Protein AF-A0A355G5F1-F1 (afdb_monomer_lite)

Sequence (154 aa):
TQQGALISGAPQSHAPVPSGKPGNMVNGLRSSDQGQTWQPLQSLPYFGVAGYDLTALKQGPVVLTSILYGVGRDDEWAYELKLSHDAGQTWDHHHAVIIYNPGRPIKGRGWPRTVQIDEKTLGTLFYDLDPNQTGGPGVFFVRTPLSALQTTGR

Radius of gyration: 16.51 Å; chains: 1; bounding box: 38×55×40 Å

Structure (mmCIF, N/CA/C/O backbone):
data_AF-A0A355G5F1-F1
#
_entry.id   AF-A0A355G5F1-F1
#
loop_
_atom_site.group_PDB
_atom_site.id
_atom_site.type_symbol
_atom_site.label_atom_id
_atom_site.label_alt_id
_atom_site.label_comp_id
_atom_site.label_asym_id
_atom_site.label_entity_id
_atom_site.label_seq_id
_atom_site.pdbx_PDB_ins_code
_atom_site.Cartn_x
_atom_site.Cartn_y
_atom_site.Cartn_z
_atom_site.occupancy
_atom_site.B_iso_or_equiv
_atom_site.auth_seq_id
_atom_site.auth_comp_id
_atom_site.auth_asym_id
_atom_site.auth_atom_id
_atom_site.pdbx_PDB_model_num
ATOM 1 N N . THR A 1 1 ? -13.529 -0.018 9.863 1.00 80.88 1 THR A N 1
ATOM 2 C CA . THR A 1 1 ? -13.153 -1.443 9.983 1.00 80.88 1 THR A CA 1
ATOM 3 C C . THR A 1 1 ? -14.364 -2.226 10.460 1.00 80.88 1 THR A C 1
ATOM 5 O O . THR A 1 1 ? -15.356 -1.598 10.821 1.00 80.88 1 THR A O 1
ATOM 8 N N . GLN A 1 2 ? -14.331 -3.563 10.475 1.00 78.75 2 GLN A N 1
ATOM 9 C CA . GLN A 1 2 ? -15.474 -4.349 10.974 1.00 78.75 2 GLN A CA 1
ATOM 10 C C . GLN A 1 2 ? -15.820 -4.064 12.447 1.00 78.75 2 GLN A C 1
ATOM 12 O O . GLN A 1 2 ? -16.969 -4.205 12.842 1.00 78.75 2 GLN A O 1
ATOM 17 N N . GLN A 1 3 ? -14.858 -3.601 13.249 1.00 77.38 3 GLN A N 1
ATOM 18 C CA . GLN A 1 3 ? -15.066 -3.197 14.645 1.00 77.38 3 GLN A CA 1
ATOM 19 C C . GLN A 1 3 ? -15.693 -1.793 14.777 1.00 77.38 3 GLN A C 1
ATOM 21 O O . GLN A 1 3 ? -15.670 -1.210 15.856 1.00 77.38 3 GLN A O 1
ATOM 26 N N . GLY A 1 4 ? -16.175 -1.196 13.679 1.00 84.81 4 GLY A N 1
ATOM 27 C CA . GLY A 1 4 ? -16.747 0.155 13.658 1.00 84.81 4 GLY A CA 1
ATOM 28 C C . GLY A 1 4 ? -15.721 1.288 13.768 1.00 84.81 4 GLY A C 1
ATOM 29 O O . GLY A 1 4 ? -16.092 2.455 13.675 1.00 84.81 4 GLY A O 1
ATOM 30 N N . ALA A 1 5 ? -14.431 0.968 13.920 1.00 90.06 5 ALA A N 1
ATOM 31 C CA . ALA A 1 5 ? -13.383 1.973 14.012 1.00 90.06 5 ALA A CA 1
ATOM 32 C C . ALA A 1 5 ? -13.094 2.612 12.646 1.00 90.06 5 ALA A C 1
ATOM 34 O O . ALA A 1 5 ? -13.055 1.922 11.621 1.00 90.06 5 ALA A O 1
ATOM 35 N N . LEU A 1 6 ? -12.835 3.915 12.628 1.00 91.50 6 LEU A N 1
ATOM 36 C CA . LEU A 1 6 ? -12.291 4.622 11.470 1.00 91.50 6 LEU A CA 1
ATOM 37 C C . LEU A 1 6 ? -10.802 4.872 11.693 1.00 91.50 6 LEU A C 1
ATOM 39 O O . LEU A 1 6 ? -10.382 5.161 12.811 1.00 91.50 6 LEU A O 1
ATOM 43 N N . ILE A 1 7 ? -10.013 4.757 10.628 1.00 91.44 7 ILE A N 1
ATOM 44 C CA . ILE A 1 7 ? -8.571 5.007 10.648 1.00 91.44 7 ILE A CA 1
ATOM 45 C C . ILE A 1 7 ? -8.278 6.035 9.566 1.00 91.44 7 ILE A C 1
ATOM 47 O O . ILE A 1 7 ? -8.803 5.936 8.458 1.00 91.44 7 ILE A O 1
ATOM 51 N N . SER A 1 8 ? -7.443 7.011 9.892 1.00 88.50 8 SER A N 1
ATOM 52 C CA . SER A 1 8 ? -6.978 8.026 8.958 1.00 88.50 8 SER A CA 1
ATOM 53 C C . SER A 1 8 ? -5.459 8.090 8.981 1.00 88.50 8 SER A C 1
ATOM 55 O O . SER A 1 8 ? -4.843 8.086 10.047 1.00 88.50 8 SER A O 1
ATOM 57 N N . GLY A 1 9 ? -4.864 8.196 7.793 1.00 86.31 9 GLY A N 1
ATOM 58 C CA . GLY A 1 9 ? -3.432 8.428 7.624 1.00 86.31 9 GLY A CA 1
ATOM 59 C C . GLY A 1 9 ? -2.995 9.876 7.863 1.00 86.31 9 GLY A C 1
ATOM 60 O O . GLY A 1 9 ? -1.891 10.253 7.479 1.00 86.31 9 GLY A O 1
ATOM 61 N N . ALA A 1 10 ? -3.864 10.712 8.440 1.00 82.62 10 ALA A N 1
ATOM 62 C CA . ALA A 1 10 ? -3.550 12.104 8.725 1.00 82.62 10 ALA A CA 1
ATOM 63 C C . ALA A 1 10 ? -2.273 12.211 9.584 1.00 82.62 10 ALA A C 1
ATOM 65 O O . ALA A 1 10 ? -2.200 11.582 10.643 1.00 82.62 10 ALA A O 1
ATOM 66 N N . PRO A 1 11 ? -1.287 13.025 9.163 1.00 76.56 11 PRO A N 1
ATOM 67 C CA . PRO A 1 11 ? -0.009 13.150 9.858 1.00 76.56 11 PRO A CA 1
ATOM 68 C C . PRO A 1 11 ? -0.085 14.077 11.079 1.00 76.56 11 PRO A C 1
ATOM 70 O O . PRO A 1 11 ? 0.912 14.269 11.768 1.00 76.56 11 PRO A O 1
ATOM 73 N N . GLN A 1 12 ? -1.230 14.722 11.320 1.00 77.75 12 GLN A N 1
ATOM 74 C CA . GLN A 1 12 ? -1.424 15.722 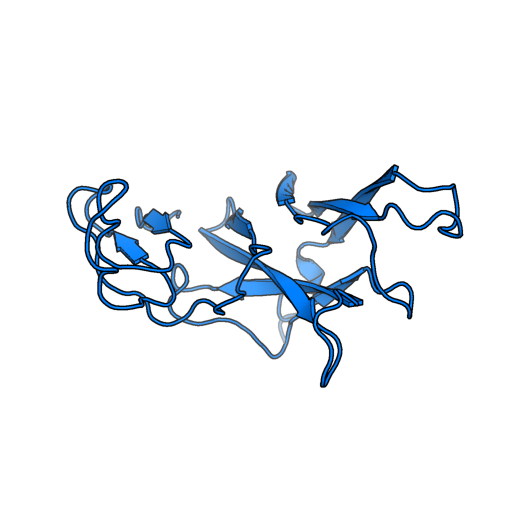12.371 1.00 77.75 12 GLN A CA 1
ATOM 75 C C . GLN A 1 12 ? -2.795 15.556 13.021 1.00 77.75 12 GLN A C 1
ATOM 77 O O . GLN A 1 12 ? -3.770 15.218 12.350 1.00 77.75 12 GLN A O 1
ATOM 82 N N . SER A 1 13 ? -2.871 15.817 14.329 1.00 74.06 13 SER A N 1
ATOM 83 C CA . SER A 1 13 ? -4.130 15.709 15.082 1.00 74.06 13 SER A CA 1
ATOM 84 C C . SER A 1 13 ? -5.133 16.807 14.748 1.00 74.06 13 SER A C 1
ATOM 86 O O . SER A 1 13 ? -6.333 16.611 14.901 1.00 74.06 13 SER A O 1
ATOM 88 N N . HIS A 1 14 ? -4.635 17.953 14.289 1.00 70.19 14 HIS A N 1
ATOM 89 C CA . HIS A 1 14 ? -5.420 19.098 13.856 1.00 70.19 14 HIS A CA 1
ATOM 90 C C . HIS A 1 14 ? -4.752 19.663 12.608 1.00 70.19 14 HIS A C 1
ATOM 92 O O . HIS A 1 14 ? -3.591 20.074 12.667 1.00 70.19 14 HIS A O 1
ATOM 98 N N . ALA A 1 15 ? -5.468 19.672 11.485 1.00 59.94 15 ALA A N 1
ATOM 99 C CA . ALA A 1 15 ? -4.995 20.341 10.284 1.00 59.94 15 ALA A CA 1
ATOM 100 C C . ALA A 1 15 ? -5.176 21.854 10.480 1.00 59.94 15 ALA A C 1
ATOM 102 O O . ALA A 1 15 ? -6.314 22.301 10.664 1.00 59.94 15 ALA A O 1
ATOM 103 N N . PRO A 1 16 ? -4.106 22.665 10.474 1.00 54.62 16 PRO A N 1
ATOM 104 C CA . PRO A 1 16 ? -4.296 24.101 10.444 1.00 54.62 16 PRO A CA 1
ATOM 105 C C . PRO A 1 16 ? -5.029 24.494 9.152 1.00 54.62 16 PRO A C 1
ATOM 107 O O . PRO A 1 16 ? -4.778 23.943 8.080 1.00 54.62 16 PRO A O 1
ATOM 110 N N . VAL A 1 17 ? -5.905 25.498 9.242 1.00 53.34 17 VAL A N 1
ATOM 111 C CA . VAL A 1 17 ? -6.305 26.311 8.077 1.00 53.34 17 VAL A CA 1
ATOM 112 C C . VAL A 1 17 ? -5.047 26.821 7.345 1.00 53.34 17 VAL A C 1
ATOM 114 O O . VAL A 1 17 ? -3.989 26.840 7.972 1.00 53.34 17 VAL A O 1
ATOM 117 N N . PRO A 1 18 ? -5.112 27.259 6.068 1.00 53.88 18 PRO A N 1
ATOM 118 C CA . PRO A 1 18 ? -3.942 27.429 5.184 1.00 53.88 18 PRO A CA 1
ATOM 119 C C . PRO A 1 18 ? -2.737 28.245 5.706 1.00 53.88 18 PRO A C 1
ATOM 121 O O . PRO A 1 18 ? -1.678 28.221 5.090 1.00 53.88 18 PRO A O 1
ATOM 124 N N . SER A 1 19 ? -2.863 28.952 6.830 1.00 59.53 19 SER A N 1
ATOM 125 C CA . SER A 1 19 ? -1.815 29.741 7.489 1.00 59.53 19 SER A CA 1
ATOM 126 C C . SER A 1 19 ? -1.642 29.461 8.997 1.00 59.53 19 SER A C 1
ATOM 128 O O . SER A 1 19 ? -1.034 30.265 9.704 1.00 59.53 19 SER A O 1
ATOM 130 N N . GLY A 1 20 ? -2.208 28.379 9.539 1.00 57.66 20 GLY A N 1
ATOM 131 C CA . GLY A 1 20 ? -2.096 28.033 10.962 1.00 57.66 20 GLY A CA 1
ATOM 132 C C . GLY A 1 20 ? -0.801 27.285 11.306 1.00 57.66 20 GLY A C 1
ATOM 133 O O . GLY A 1 20 ? -0.164 26.676 10.448 1.00 57.66 20 GLY A O 1
ATOM 134 N N . LYS A 1 21 ? -0.409 27.308 12.586 1.00 59.34 21 LYS A N 1
ATOM 135 C CA . LYS A 1 21 ? 0.725 26.510 13.077 1.00 59.34 21 LYS A CA 1
ATOM 136 C C . LYS A 1 21 ? 0.397 25.014 12.927 1.00 59.34 21 LYS A C 1
ATOM 138 O O . LYS A 1 21 ? -0.684 24.621 13.369 1.00 59.34 21 LYS A O 1
ATOM 143 N N . PRO A 1 22 ? 1.295 24.195 12.347 1.00 61.88 22 PRO A N 1
ATOM 144 C CA . PRO A 1 22 ? 1.141 22.744 12.317 1.00 61.88 22 PRO A CA 1
ATOM 145 C C . PRO A 1 22 ? 0.802 22.205 13.707 1.00 61.88 22 PRO A C 1
ATOM 147 O O . PRO A 1 22 ? 1.463 22.561 14.685 1.00 61.88 22 PRO A O 1
ATOM 150 N N . GLY A 1 23 ? -0.245 21.383 13.796 1.00 68.31 23 GLY A N 1
ATOM 151 C CA . GLY A 1 23 ? -0.569 20.677 15.029 1.00 68.31 23 GLY A CA 1
ATOM 152 C C . GLY A 1 23 ? 0.511 19.653 15.388 1.00 68.31 23 GLY A C 1
ATOM 153 O O . GLY A 1 23 ? 1.468 19.436 14.642 1.00 68.31 23 GLY A O 1
ATOM 154 N N . ASN A 1 24 ? 0.340 18.981 16.526 1.00 80.56 24 ASN A N 1
ATOM 155 C CA . ASN A 1 24 ? 1.231 17.885 16.897 1.00 80.56 24 ASN A CA 1
ATOM 156 C C . ASN A 1 24 ? 1.203 16.806 15.810 1.00 80.56 24 ASN A C 1
ATOM 158 O O . ASN A 1 24 ? 0.124 16.363 15.397 1.00 80.56 24 ASN A O 1
ATOM 162 N N . MET A 1 25 ? 2.393 16.382 15.385 1.00 81.38 25 MET A N 1
ATOM 163 C CA . MET A 1 25 ? 2.545 15.250 14.482 1.00 81.38 25 MET A CA 1
ATOM 164 C C . MET A 1 25 ? 1.960 14.003 15.141 1.00 81.38 25 MET A C 1
ATOM 166 O O . MET A 1 25 ? 2.287 13.665 16.283 1.00 81.38 25 MET A O 1
ATOM 170 N N . VAL A 1 26 ? 1.072 13.334 14.420 1.00 80.94 26 VAL A N 1
ATOM 171 C CA . VAL A 1 26 ? 0.503 12.052 14.814 1.00 80.94 26 VAL A CA 1
ATOM 172 C C . VAL A 1 26 ? 0.692 11.082 13.670 1.00 80.94 26 VAL A C 1
ATOM 174 O O . VAL A 1 26 ? 0.356 11.358 12.522 1.00 80.94 26 VAL A O 1
ATOM 177 N N . ASN A 1 27 ? 1.249 9.927 13.992 1.00 87.06 27 ASN A N 1
ATOM 178 C CA . ASN A 1 27 ? 1.477 8.849 13.046 1.00 87.06 27 ASN A CA 1
ATOM 179 C C . ASN A 1 27 ? 0.168 8.065 12.842 1.00 87.06 27 ASN A C 1
ATOM 181 O O . ASN A 1 27 ? 0.060 6.890 13.192 1.00 87.06 27 ASN A O 1
ATOM 185 N N . GLY A 1 28 ? -0.860 8.759 12.344 1.00 89.69 28 GLY A N 1
ATOM 186 C CA . GLY A 1 28 ? -2.219 8.259 12.161 1.00 89.69 28 GLY A CA 1
ATOM 187 C C . GLY A 1 28 ? -3.214 8.686 13.236 1.00 89.69 28 GLY A C 1
ATOM 188 O O . GLY A 1 28 ? -2.858 9.009 14.374 1.00 89.69 28 GLY A O 1
ATOM 189 N N . LEU A 1 29 ? -4.490 8.628 12.863 1.00 90.75 29 LEU A N 1
ATOM 190 C CA . LEU A 1 29 ? -5.638 8.895 13.722 1.00 90.75 29 LEU A CA 1
ATOM 191 C C . LEU A 1 29 ? -6.606 7.715 13.714 1.00 90.75 29 LEU A C 1
ATOM 193 O O . LEU A 1 29 ? -6.789 7.048 12.694 1.00 90.75 29 LEU A O 1
ATOM 197 N N . ARG A 1 30 ? -7.277 7.503 14.845 1.00 91.88 30 ARG A N 1
ATOM 198 C CA . ARG A 1 30 ? -8.314 6.487 15.019 1.00 91.88 30 ARG A CA 1
ATOM 199 C C . ARG A 1 30 ? -9.540 7.082 15.694 1.00 91.88 30 ARG A C 1
ATOM 201 O O . ARG A 1 30 ? -9.417 7.840 16.650 1.00 91.88 30 ARG A O 1
ATOM 208 N N . SER A 1 31 ? -10.714 6.693 15.223 1.00 92.62 31 SER A N 1
ATOM 209 C CA . SER A 1 31 ? -11.995 6.984 15.862 1.00 92.62 31 SER A CA 1
ATOM 210 C C . SER A 1 31 ? -12.715 5.679 16.181 1.00 92.62 31 SER A C 1
ATOM 212 O O . SER A 1 31 ? -12.707 4.750 15.373 1.00 92.62 31 SER A O 1
ATOM 214 N N . SER A 1 32 ? -13.338 5.607 17.356 1.00 93.00 32 SER A N 1
ATOM 215 C CA . SER A 1 32 ? -14.192 4.491 17.792 1.00 93.00 32 SER A CA 1
ATOM 216 C C . SER A 1 32 ? -15.667 4.880 17.932 1.00 93.00 32 SER A C 1
ATOM 218 O O . SER A 1 32 ? -16.468 4.080 18.402 1.00 93.00 32 SER A O 1
ATOM 220 N N . ASP A 1 33 ? -16.026 6.100 17.543 1.00 92.50 33 ASP A N 1
ATOM 221 C CA . ASP A 1 33 ? -17.348 6.709 17.725 1.00 92.50 33 ASP A CA 1
ATOM 222 C C . ASP A 1 33 ? -17.901 7.271 16.405 1.00 92.50 33 ASP A C 1
ATOM 224 O O . ASP A 1 33 ? -18.563 8.306 16.363 1.00 92.50 33 ASP A O 1
ATOM 228 N N . GLN A 1 34 ? -17.634 6.553 15.308 1.00 90.56 34 GLN A N 1
ATOM 229 C CA . GLN A 1 34 ? -18.091 6.891 13.954 1.00 90.56 34 GLN A CA 1
ATOM 230 C C . GLN A 1 34 ? -17.582 8.253 13.448 1.00 90.56 34 GLN A C 1
ATOM 232 O O . GLN A 1 34 ? -18.240 8.921 12.655 1.00 90.56 34 GLN A O 1
ATOM 237 N N . GLY A 1 35 ? -16.387 8.656 13.877 1.00 90.44 35 GLY A N 1
ATOM 238 C CA . GLY A 1 35 ? -15.721 9.876 13.424 1.00 90.44 35 GLY A CA 1
ATOM 239 C C . GLY A 1 35 ? -16.067 11.125 14.229 1.00 90.44 35 GLY A C 1
ATOM 240 O O . GLY A 1 35 ? -15.633 12.205 13.830 1.00 90.44 35 GLY A O 1
ATOM 241 N N . GLN A 1 36 ? -16.812 11.000 15.334 1.00 89.81 36 GLN A N 1
ATOM 242 C CA . GLN A 1 36 ? -17.139 12.132 16.209 1.00 89.81 36 GLN A CA 1
ATOM 243 C C . GLN A 1 36 ? -15.901 12.645 16.947 1.00 89.81 36 GLN A C 1
ATOM 245 O O . GLN A 1 36 ? -15.683 13.855 17.019 1.00 89.81 36 GLN A O 1
ATOM 250 N N . THR A 1 37 ? -15.060 11.740 17.447 1.00 89.88 37 THR A N 1
ATOM 251 C CA . THR A 1 37 ? -13.772 12.067 18.057 1.00 89.88 37 THR A CA 1
ATOM 252 C C . THR A 1 37 ? -12.648 11.238 17.450 1.00 89.88 37 THR A C 1
ATOM 254 O O . THR A 1 37 ? -12.833 10.107 16.996 1.00 89.88 37 THR A O 1
ATOM 257 N N . TRP A 1 38 ? -11.454 11.830 17.426 1.00 90.44 38 TRP A N 1
ATOM 258 C CA . TRP A 1 38 ? -10.255 11.226 16.857 1.00 90.44 38 TRP A CA 1
ATOM 259 C C . TRP A 1 38 ? -9.121 11.262 17.869 1.00 90.44 38 TRP A C 1
ATOM 261 O O . TRP A 1 38 ? -8.848 12.292 18.484 1.00 90.44 38 TRP A O 1
ATOM 271 N N . GLN A 1 39 ? -8.448 10.127 18.020 1.00 90.56 39 GLN A N 1
ATOM 272 C CA . GLN A 1 39 ? -7.313 9.953 18.914 1.00 90.56 39 GLN A CA 1
ATOM 273 C C . GLN A 1 39 ? -6.058 9.601 18.107 1.00 90.56 39 GLN A C 1
ATOM 275 O O . GLN A 1 39 ? -6.166 8.922 17.079 1.00 90.56 39 GLN A O 1
ATOM 280 N N . PRO A 1 40 ? -4.863 10.037 18.545 1.00 91.12 40 PRO A N 1
ATOM 281 C CA . PRO A 1 40 ? -3.608 9.617 17.931 1.00 91.12 40 PRO A CA 1
ATOM 282 C C . PRO A 1 40 ? -3.450 8.091 17.967 1.00 91.12 40 PRO A C 1
ATOM 284 O O . PRO A 1 40 ? -3.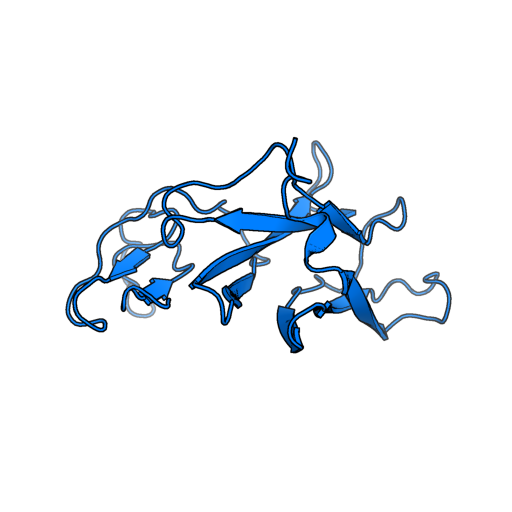598 7.483 19.023 1.00 91.12 40 PRO A O 1
ATOM 287 N N . LEU A 1 41 ? -3.125 7.484 16.824 1.00 88.81 41 LEU A N 1
ATOM 288 C CA . LEU A 1 41 ? -2.864 6.043 16.705 1.00 88.81 41 LEU A CA 1
ATOM 289 C C . LEU A 1 41 ? -1.376 5.709 16.910 1.00 88.81 41 LEU A C 1
ATOM 291 O O . LEU A 1 41 ? -1.039 4.676 17.474 1.00 88.81 41 LEU A O 1
ATOM 295 N N . GLN A 1 42 ? -0.498 6.617 16.478 1.00 88.19 42 GLN A N 1
ATOM 296 C CA . GLN A 1 42 ? 0.961 6.551 16.610 1.00 88.19 42 GLN A CA 1
ATOM 297 C C . GLN A 1 42 ? 1.653 5.305 16.016 1.00 88.19 42 GLN A C 1
ATOM 299 O O . GLN A 1 42 ? 2.783 4.992 16.384 1.00 88.19 42 GLN A O 1
ATOM 304 N N . SER A 1 43 ? 1.008 4.613 15.078 1.00 90.19 43 SER A N 1
ATOM 305 C CA . SER A 1 43 ? 1.480 3.337 14.522 1.00 90.19 43 SER A CA 1
ATOM 306 C C . SER A 1 43 ? 1.745 3.370 13.012 1.00 90.19 43 SER A C 1
ATOM 308 O O . SER A 1 43 ? 2.271 2.401 12.465 1.00 90.19 43 SER A O 1
ATOM 310 N N . LEU A 1 44 ? 1.345 4.436 12.310 1.00 88.75 44 LEU A N 1
ATOM 311 C CA . LEU A 1 44 ? 1.526 4.548 10.865 1.00 88.75 44 LEU A CA 1
ATOM 312 C C . LEU A 1 44 ? 2.900 5.135 10.532 1.00 88.75 44 LEU A C 1
ATOM 314 O O . LEU A 1 44 ? 3.375 6.040 11.215 1.00 88.75 44 LEU A O 1
ATOM 318 N N . PRO A 1 45 ? 3.558 4.671 9.465 1.00 80.44 45 PRO A N 1
ATOM 319 C CA . PRO A 1 45 ? 4.811 5.277 9.041 1.00 80.44 45 PRO A CA 1
ATOM 320 C C . PRO A 1 45 ? 4.588 6.732 8.610 1.00 80.44 45 PRO A C 1
ATOM 322 O O . PRO A 1 45 ? 3.603 7.045 7.947 1.00 80.44 45 PRO A O 1
ATOM 325 N N . TYR A 1 46 ? 5.518 7.625 8.938 1.00 69.75 46 TYR A N 1
ATOM 326 C CA . TYR A 1 46 ? 5.555 8.952 8.331 1.00 69.75 46 TYR A CA 1
ATOM 327 C C . TYR A 1 46 ? 6.361 8.881 7.034 1.00 69.75 46 TYR A C 1
ATOM 329 O O . TYR A 1 46 ? 7.567 8.638 7.063 1.00 69.75 46 TYR A O 1
ATOM 337 N N . PHE A 1 47 ? 5.704 9.116 5.902 1.00 66.00 47 PHE A N 1
ATOM 338 C CA . PHE A 1 47 ? 6.378 9.350 4.629 1.00 66.00 47 PHE A CA 1
ATOM 339 C C . PHE A 1 47 ? 6.078 10.788 4.220 1.00 66.00 47 PHE A C 1
ATOM 341 O O . PHE A 1 47 ? 4.915 11.182 4.195 1.00 66.00 47 PHE A O 1
ATOM 348 N N . GLY A 1 48 ? 7.117 11.585 3.962 1.00 63.72 48 GLY A N 1
ATOM 349 C CA . GLY A 1 48 ? 6.982 13.030 3.768 1.00 63.72 48 GLY A CA 1
ATOM 350 C C . GLY A 1 48 ? 5.945 13.414 2.706 1.00 63.72 48 GLY A C 1
ATOM 351 O O . GLY A 1 48 ? 4.929 14.015 3.038 1.00 63.72 48 GLY A O 1
ATOM 352 N N . VAL A 1 49 ? 6.209 13.101 1.430 1.00 56.66 49 VAL A N 1
ATOM 353 C CA . VAL A 1 49 ? 5.430 13.643 0.292 1.00 56.66 49 VAL A CA 1
ATOM 354 C C . VAL A 1 49 ? 4.596 12.592 -0.453 1.00 56.66 49 VAL A C 1
ATOM 356 O O . VAL A 1 49 ? 3.574 12.948 -1.038 1.00 56.66 49 VAL A O 1
ATOM 359 N N . ALA A 1 50 ? 4.990 11.314 -0.445 1.00 60.34 50 ALA A N 1
ATOM 360 C CA . ALA A 1 50 ? 4.206 10.233 -1.048 1.00 60.34 50 ALA A CA 1
ATOM 361 C C . ALA A 1 50 ? 3.600 9.353 0.051 1.00 60.34 50 ALA A C 1
ATOM 363 O O . ALA A 1 50 ? 4.292 8.918 0.967 1.00 60.34 50 ALA A O 1
ATOM 364 N N . GLY A 1 51 ? 2.284 9.149 -0.014 1.00 76.88 51 GLY A N 1
ATOM 365 C CA . GLY A 1 51 ? 1.536 8.453 1.029 1.00 76.88 51 GLY A CA 1
ATOM 366 C C . GLY A 1 51 ? 1.530 6.933 0.877 1.00 76.88 51 GLY A C 1
ATOM 367 O O . GLY A 1 51 ? 1.814 6.383 -0.184 1.00 76.88 51 GLY A O 1
ATOM 368 N N . TYR A 1 52 ? 1.122 6.263 1.950 1.00 88.06 52 TYR A N 1
ATOM 369 C CA . TYR A 1 52 ? 0.640 4.883 1.927 1.00 88.06 52 TYR A CA 1
ATOM 370 C C . TYR A 1 52 ? -0.860 4.834 1.595 1.00 88.06 52 TYR A C 1
ATOM 372 O O . TYR A 1 52 ? -1.526 5.867 1.472 1.00 88.06 52 TYR A O 1
ATOM 380 N N . ASP A 1 53 ? -1.396 3.624 1.474 1.00 93.38 53 ASP A N 1
ATOM 381 C CA . ASP A 1 53 ? -2.834 3.360 1.428 1.00 93.38 53 ASP A CA 1
ATOM 382 C C . ASP A 1 53 ? -3.272 2.463 2.590 1.00 93.38 53 ASP A C 1
ATOM 384 O O . ASP A 1 53 ? -2.489 1.645 3.082 1.00 93.38 53 ASP A O 1
ATOM 388 N N . LEU A 1 54 ? -4.521 2.630 3.025 1.00 94.25 54 LEU A N 1
ATOM 389 C CA . LEU A 1 54 ? -5.149 1.840 4.083 1.00 94.25 54 LEU A CA 1
ATOM 390 C C . LEU A 1 54 ? -6.435 1.209 3.554 1.00 94.25 54 LEU A C 1
ATOM 392 O O . LEU A 1 54 ? -7.418 1.903 3.299 1.00 94.25 54 LEU A O 1
ATOM 396 N N . THR A 1 55 ? -6.460 -0.117 3.468 1.00 95.25 55 THR A N 1
ATOM 397 C CA . THR A 1 55 ? -7.608 -0.870 2.952 1.00 95.25 55 THR A CA 1
ATOM 398 C C . THR A 1 55 ? -8.209 -1.722 4.062 1.00 95.25 55 THR A C 1
ATOM 400 O O . THR A 1 55 ? -7.581 -2.662 4.546 1.00 95.25 55 THR A O 1
ATOM 403 N N . ALA A 1 56 ? -9.443 -1.429 4.473 1.00 94.44 56 ALA A N 1
ATOM 404 C CA . ALA A 1 56 ? -10.178 -2.319 5.369 1.00 94.44 56 ALA A CA 1
ATOM 405 C C . ALA A 1 56 ? -10.655 -3.556 4.594 1.00 94.44 56 ALA A C 1
ATOM 407 O O . ALA A 1 56 ? -11.363 -3.427 3.596 1.00 94.44 56 ALA A O 1
ATOM 408 N N . LEU A 1 57 ? -10.284 -4.747 5.060 1.00 94.69 57 LEU A N 1
ATOM 409 C CA . LEU A 1 57 ? -10.714 -6.004 4.459 1.00 94.69 57 LEU A CA 1
ATOM 410 C C . LEU A 1 57 ? -12.106 -6.395 4.938 1.00 94.69 57 LEU A C 1
ATOM 412 O O . LEU A 1 57 ? -12.509 -6.116 6.073 1.00 94.69 57 LEU A O 1
ATOM 416 N N . LYS A 1 58 ? -12.818 -7.129 4.082 1.00 92.12 58 LYS A N 1
ATOM 417 C CA . LYS A 1 58 ? -14.154 -7.655 4.365 1.00 92.12 58 LYS A CA 1
ATOM 418 C C . LYS A 1 58 ? -14.192 -8.523 5.608 1.00 92.12 58 LYS A C 1
ATOM 420 O O . LYS A 1 58 ? -15.240 -8.566 6.225 1.00 92.12 58 LYS A O 1
ATOM 425 N N . GLN A 1 59 ? -13.096 -9.195 5.963 1.00 87.19 59 GLN A N 1
ATOM 426 C CA . GLN A 1 59 ? -13.002 -10.103 7.111 1.00 87.19 59 GLN A CA 1
ATOM 427 C C . GLN A 1 59 ? -12.540 -9.407 8.404 1.00 87.19 59 GLN A C 1
ATOM 429 O O . GLN A 1 59 ? -12.385 -10.070 9.424 1.00 87.19 59 GLN A O 1
ATOM 434 N N . GLY A 1 60 ? -12.298 -8.090 8.377 1.00 90.50 60 GLY A N 1
ATOM 435 C CA . GLY A 1 60 ? -11.970 -7.300 9.568 1.00 90.50 60 GLY A CA 1
ATOM 436 C C . GLY A 1 60 ? -10.571 -6.684 9.613 1.00 90.50 60 GLY A C 1
ATOM 437 O O . GLY A 1 60 ? -10.493 -5.514 10.003 1.00 90.50 60 GLY A O 1
ATOM 438 N N . PRO A 1 61 ? -9.489 -7.388 9.222 1.00 94.19 61 PRO A N 1
ATOM 439 C CA . PRO A 1 61 ? -8.150 -6.810 9.208 1.00 94.19 61 PRO A CA 1
ATOM 440 C C . PRO A 1 61 ? -8.025 -5.576 8.308 1.00 94.19 61 PRO A C 1
ATOM 442 O O . PRO A 1 61 ? -8.846 -5.335 7.422 1.00 94.19 61 PRO A O 1
ATOM 445 N N . VAL A 1 62 ? -6.961 -4.807 8.514 1.00 95.31 62 VAL A N 1
ATOM 446 C CA . VAL A 1 62 ? -6.606 -3.646 7.692 1.00 95.31 62 VAL A CA 1
ATOM 447 C C . VAL A 1 62 ? -5.281 -3.919 7.001 1.00 95.31 62 VAL A C 1
ATOM 449 O O . VAL A 1 62 ? -4.334 -4.362 7.642 1.00 95.31 62 VAL A O 1
ATOM 452 N N . VAL A 1 63 ? -5.208 -3.643 5.704 1.00 96.62 63 VAL A N 1
ATOM 453 C CA . VAL A 1 63 ? -3.966 -3.697 4.933 1.00 96.62 63 VAL A CA 1
ATOM 454 C C . VAL A 1 63 ? -3.367 -2.302 4.854 1.00 96.62 63 VAL A C 1
ATOM 456 O O . VAL A 1 63 ? -4.036 -1.362 4.428 1.00 96.62 63 VAL A O 1
ATOM 459 N N . LEU A 1 64 ? -2.100 -2.181 5.238 1.00 96.00 64 LEU A N 1
ATOM 460 C CA . LEU A 1 64 ? -1.257 -1.030 4.941 1.00 96.00 64 LEU A CA 1
ATOM 461 C C . LEU A 1 64 ? -0.460 -1.331 3.678 1.00 96.00 64 LEU A C 1
ATOM 463 O O . LEU A 1 64 ? 0.307 -2.292 3.651 1.00 96.00 64 LEU A O 1
ATOM 467 N N . THR A 1 65 ? -0.619 -0.490 2.660 1.00 95.69 65 THR A N 1
ATOM 468 C CA . THR A 1 65 ? 0.216 -0.515 1.455 1.00 95.69 65 THR A CA 1
ATOM 469 C C . THR A 1 65 ? 1.231 0.609 1.544 1.00 95.69 65 THR A C 1
ATOM 471 O O . THR A 1 65 ? 0.873 1.774 1.385 1.00 95.69 65 THR A O 1
ATOM 474 N N . SER A 1 66 ? 2.485 0.280 1.834 1.00 92.25 66 SER A N 1
ATOM 475 C CA . SER A 1 66 ? 3.554 1.256 2.047 1.00 92.25 66 SER A CA 1
ATOM 476 C C . SER A 1 66 ? 4.570 1.281 0.915 1.00 92.25 66 SER A C 1
ATOM 478 O O . SER A 1 66 ? 4.814 0.280 0.244 1.00 92.25 66 SER A O 1
ATOM 480 N N . ILE A 1 67 ? 5.195 2.443 0.752 1.00 90.81 67 ILE A N 1
ATOM 481 C CA . ILE A 1 67 ? 6.342 2.650 -0.125 1.00 90.81 67 ILE A CA 1
ATOM 482 C C . ILE A 1 67 ? 7.611 2.334 0.666 1.00 90.81 67 ILE A C 1
ATOM 484 O O . ILE A 1 67 ? 7.788 2.821 1.784 1.00 90.81 67 ILE A O 1
ATOM 488 N N . LEU A 1 68 ? 8.500 1.532 0.088 1.00 90.00 68 LEU A N 1
ATOM 489 C CA . LEU A 1 68 ? 9.848 1.321 0.601 1.00 90.00 68 LEU A CA 1
ATOM 490 C C . LEU A 1 68 ? 10.807 2.237 -0.159 1.00 90.00 68 LEU A C 1
ATOM 492 O O . LEU A 1 68 ? 10.990 2.098 -1.371 1.00 90.00 68 LEU A O 1
ATOM 496 N N . TYR A 1 69 ? 11.399 3.181 0.567 1.00 87.94 69 TYR A N 1
ATOM 497 C CA . TYR A 1 69 ? 12.398 4.103 0.038 1.00 87.94 69 TYR A CA 1
ATOM 498 C C . TYR A 1 69 ? 13.792 3.477 0.048 1.00 87.94 69 TYR A C 1
ATOM 500 O O . TYR A 1 69 ? 14.117 2.648 0.901 1.00 87.94 69 TYR A O 1
ATOM 508 N N . GLY A 1 70 ? 14.631 3.893 -0.899 1.00 80.56 70 GLY A N 1
ATOM 509 C CA . GLY A 1 70 ? 16.029 3.474 -0.945 1.00 80.56 70 GLY A CA 1
ATOM 510 C C . GLY A 1 70 ? 16.807 3.958 0.283 1.00 80.56 70 GLY A C 1
ATOM 511 O O . GLY A 1 70 ? 16.662 5.098 0.717 1.00 80.56 70 GLY A O 1
ATOM 512 N N . VAL A 1 71 ? 17.681 3.116 0.837 1.00 78.25 71 VAL A N 1
ATOM 513 C CA . VAL A 1 71 ? 18.516 3.501 1.988 1.00 78.25 71 VAL A CA 1
ATOM 514 C C . VAL A 1 71 ? 19.407 4.690 1.611 1.00 78.25 71 VAL A C 1
ATOM 516 O O . VAL A 1 71 ? 20.200 4.610 0.674 1.00 78.25 71 VAL A O 1
ATOM 519 N N . GLY A 1 72 ? 19.262 5.800 2.341 1.00 78.75 72 GLY A N 1
ATOM 520 C CA . GLY A 1 72 ? 20.010 7.037 2.098 1.00 78.75 72 GLY A CA 1
ATOM 521 C C . GLY A 1 72 ? 19.567 7.824 0.859 1.00 78.75 72 GLY A C 1
ATOM 522 O O . GLY A 1 72 ? 20.328 8.667 0.386 1.00 78.75 72 GLY A O 1
ATOM 523 N N . ARG A 1 73 ? 18.378 7.546 0.302 1.00 78.62 73 ARG A N 1
ATOM 524 C CA . ARG A 1 73 ? 17.854 8.196 -0.912 1.00 78.62 73 ARG A CA 1
ATOM 525 C C . ARG A 1 73 ? 16.359 8.494 -0.774 1.00 78.62 73 ARG A C 1
ATOM 527 O O . ARG A 1 73 ? 15.632 7.726 -0.160 1.00 78.62 73 ARG A O 1
ATOM 534 N N . ASP A 1 74 ? 15.893 9.566 -1.411 1.00 78.81 74 ASP A N 1
ATOM 535 C CA . ASP A 1 74 ? 14.469 9.960 -1.449 1.00 78.81 74 ASP A CA 1
ATOM 536 C C . ASP A 1 74 ? 13.726 9.377 -2.675 1.00 78.81 74 ASP A C 1
ATOM 538 O O . ASP A 1 74 ? 12.793 9.964 -3.213 1.00 78.81 74 ASP A O 1
ATOM 542 N N . ASP A 1 75 ? 14.180 8.218 -3.161 1.00 87.19 75 ASP A N 1
ATOM 543 C CA . ASP A 1 75 ? 13.582 7.510 -4.295 1.00 87.19 75 ASP A CA 1
ATOM 544 C C . ASP A 1 75 ? 12.769 6.302 -3.798 1.00 87.19 75 ASP A C 1
ATOM 546 O O . ASP A 1 75 ? 13.189 5.606 -2.870 1.00 87.19 75 ASP A O 1
ATOM 550 N N . GLU A 1 76 ? 11.644 6.011 -4.449 1.00 90.12 76 GLU A N 1
ATOM 551 C CA . GLU A 1 76 ? 10.802 4.834 -4.189 1.00 90.12 76 GLU A CA 1
ATOM 552 C C . GLU A 1 76 ? 11.405 3.587 -4.853 1.00 90.12 76 GLU A C 1
ATOM 554 O O . GLU A 1 76 ? 11.821 3.661 -6.006 1.00 90.12 76 GLU A O 1
ATOM 559 N N . TRP A 1 77 ? 11.459 2.442 -4.168 1.00 92.88 77 TRP A N 1
ATOM 560 C CA . TRP A 1 77 ? 12.092 1.214 -4.689 1.00 92.88 77 TRP A CA 1
ATOM 561 C C . TRP A 1 77 ? 11.174 0.003 -4.708 1.00 92.88 77 TRP A C 1
ATOM 563 O O . TRP A 1 77 ? 11.331 -0.878 -5.551 1.00 92.88 77 TRP A O 1
ATOM 573 N N . ALA A 1 78 ? 10.233 -0.064 -3.774 1.00 94.06 78 ALA A N 1
ATOM 574 C CA . ALA A 1 78 ? 9.294 -1.164 -3.715 1.00 94.06 78 ALA A CA 1
ATOM 575 C C . ALA A 1 78 ? 7.973 -0.750 -3.069 1.00 94.06 78 ALA A C 1
ATOM 577 O O . ALA A 1 78 ? 7.902 0.247 -2.348 1.00 94.06 78 ALA A O 1
ATOM 578 N N . TYR A 1 79 ? 6.946 -1.562 -3.299 1.00 95.00 79 TYR A N 1
ATOM 579 C CA . TYR A 1 79 ? 5.683 -1.496 -2.570 1.00 95.00 79 TYR A CA 1
ATOM 580 C C . TYR A 1 79 ? 5.522 -2.741 -1.707 1.00 95.00 79 TYR A C 1
ATOM 582 O O . TYR A 1 79 ? 5.784 -3.859 -2.156 1.00 95.00 79 TYR A O 1
ATOM 590 N N . GLU A 1 80 ? 5.088 -2.535 -0.469 1.00 95.62 80 GLU A N 1
ATOM 591 C CA . GLU A 1 80 ? 4.925 -3.572 0.546 1.00 95.62 80 GLU A CA 1
ATOM 592 C C . GLU A 1 80 ? 3.504 -3.548 1.108 1.00 95.62 80 GLU A C 1
ATOM 594 O O . GLU A 1 80 ? 2.948 -2.479 1.363 1.00 95.62 80 GLU A O 1
ATOM 599 N N . LEU A 1 81 ? 2.940 -4.732 1.336 1.00 97.38 81 LEU A N 1
ATOM 600 C CA . LEU A 1 81 ? 1.697 -4.932 2.069 1.00 97.38 81 LEU A CA 1
ATOM 601 C C . LEU A 1 81 ? 1.989 -5.473 3.472 1.00 97.38 81 LEU A C 1
ATOM 603 O O . LEU A 1 81 ? 2.754 -6.425 3.617 1.00 97.38 81 LEU A O 1
ATOM 607 N N . LYS A 1 82 ? 1.330 -4.908 4.487 1.00 95.94 82 LYS A N 1
ATOM 608 C CA . LYS A 1 82 ? 1.312 -5.410 5.873 1.00 95.94 82 LYS A CA 1
ATOM 609 C C . LYS A 1 82 ? -0.107 -5.487 6.400 1.00 95.94 82 LYS A C 1
ATOM 611 O O . LYS A 1 82 ? -0.955 -4.680 6.018 1.00 95.94 82 LYS A O 1
ATOM 616 N N . LEU A 1 83 ? -0.350 -6.427 7.306 1.0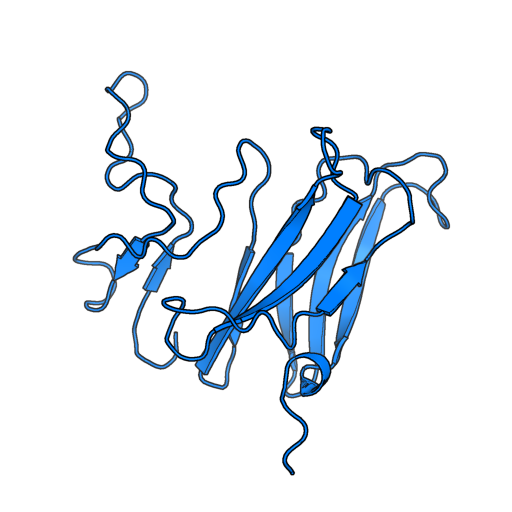0 95.88 83 LEU A N 1
ATOM 617 C CA . LEU A 1 83 ? -1.660 -6.635 7.909 1.00 95.88 83 LEU A CA 1
ATOM 618 C C . LEU A 1 83 ? -1.709 -6.063 9.327 1.00 95.88 83 LEU A C 1
ATOM 620 O O . LEU A 1 83 ? -0.743 -6.147 10.077 1.00 95.88 83 LEU A O 1
ATOM 624 N N . SER A 1 84 ? -2.855 -5.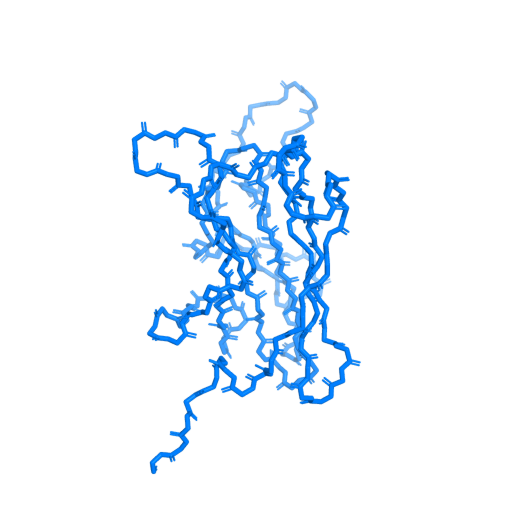513 9.703 1.00 94.81 84 SER A N 1
ATOM 625 C CA . SER A 1 84 ? -3.206 -5.201 11.082 1.00 94.81 84 SER A CA 1
ATOM 626 C C . SER A 1 84 ? -4.490 -5.931 11.454 1.00 94.81 84 SER A C 1
ATOM 628 O O . SER A 1 84 ? -5.500 -5.835 10.750 1.00 94.81 84 SER A O 1
ATOM 630 N N . HIS A 1 85 ? -4.465 -6.637 12.581 1.00 93.88 85 HIS A N 1
ATOM 631 C CA . HIS A 1 85 ? -5.621 -7.358 13.120 1.00 93.88 85 HIS A CA 1
ATOM 632 C C . HIS A 1 85 ? -6.418 -6.546 14.151 1.00 93.88 85 HIS A C 1
ATOM 634 O O . HIS A 1 85 ? -7.517 -6.941 14.532 1.00 93.88 85 HIS A O 1
ATOM 640 N N . ASP A 1 86 ? -5.897 -5.397 14.579 1.00 93.12 86 ASP A N 1
ATOM 641 C CA . ASP A 1 86 ? -6.404 -4.598 15.697 1.00 93.12 86 ASP A CA 1
ATOM 642 C C . ASP A 1 86 ? -6.788 -3.172 15.274 1.00 93.12 86 ASP A C 1
ATOM 644 O O . ASP A 1 86 ? -6.686 -2.215 16.047 1.00 93.12 86 ASP A O 1
ATOM 648 N N . ALA A 1 87 ? -7.283 -3.041 14.040 1.00 91.38 87 ALA A N 1
ATOM 649 C CA . ALA A 1 87 ? -7.693 -1.773 13.443 1.00 91.38 87 ALA A CA 1
ATOM 650 C C . ALA A 1 87 ? -6.566 -0.723 13.445 1.00 91.38 87 ALA A C 1
ATOM 652 O O . ALA A 1 87 ? -6.771 0.434 13.818 1.00 91.38 87 ALA A O 1
ATOM 653 N N . GLY A 1 88 ? -5.388 -1.142 12.988 1.00 91.88 88 GLY A N 1
ATOM 654 C CA . GLY A 1 88 ? -4.230 -0.299 12.725 1.00 91.88 88 GLY A CA 1
ATOM 655 C C . GLY A 1 88 ? -3.363 -0.009 13.942 1.00 91.88 88 GLY A C 1
ATOM 656 O O . GLY A 1 88 ? -2.426 0.762 13.797 1.00 91.88 88 GLY A O 1
ATOM 657 N N . GLN A 1 89 ? -3.636 -0.560 15.127 1.00 92.44 89 GLN A N 1
ATOM 658 C CA . GLN A 1 89 ? -2.819 -0.268 16.315 1.00 92.44 89 GLN A CA 1
ATOM 659 C C . GLN A 1 89 ? -1.439 -0.928 16.217 1.00 92.44 89 GLN A C 1
ATOM 661 O O . GLN A 1 89 ? -0.435 -0.295 16.538 1.00 92.44 89 GLN A O 1
ATOM 666 N N . THR A 1 90 ? -1.378 -2.154 15.703 1.00 93.56 90 THR A N 1
ATOM 667 C CA . THR A 1 90 ? -0.138 -2.883 15.424 1.00 93.56 90 THR A CA 1
ATOM 668 C C . THR A 1 90 ? -0.131 -3.440 14.002 1.00 93.56 90 THR A C 1
ATOM 670 O O . THR A 1 90 ? -1.182 -3.626 13.381 1.00 93.56 90 THR A O 1
ATOM 673 N N . TRP A 1 91 ? 1.073 -3.685 13.475 1.00 94.38 91 TRP A N 1
ATOM 674 C CA . TRP A 1 91 ? 1.305 -4.185 12.120 1.00 94.38 91 TRP A CA 1
ATOM 675 C C . TRP A 1 91 ? 2.139 -5.466 12.157 1.00 94.38 91 TRP A C 1
ATOM 677 O O . TRP A 1 91 ? 3.141 -5.542 12.866 1.00 94.38 91 TRP A O 1
ATOM 687 N N . ASP A 1 92 ? 1.743 -6.465 11.372 1.00 94.38 92 ASP A N 1
ATOM 688 C CA . ASP A 1 92 ? 2.505 -7.697 11.194 1.00 94.38 92 ASP A CA 1
ATOM 689 C C . ASP A 1 92 ? 3.683 -7.451 10.245 1.00 94.38 92 ASP A C 1
ATOM 691 O O . ASP A 1 92 ? 3.528 -7.338 9.027 1.00 94.38 92 ASP A O 1
ATOM 695 N N . HIS A 1 93 ? 4.872 -7.342 10.829 1.00 91.50 93 HIS A N 1
ATOM 696 C CA . HIS A 1 93 ? 6.124 -7.165 10.100 1.00 91.50 93 HIS A CA 1
ATOM 697 C C . HIS A 1 93 ? 6.739 -8.486 9.622 1.00 91.50 93 HIS A C 1
ATOM 699 O O . HIS A 1 93 ? 7.600 -8.467 8.745 1.00 91.50 93 HIS A O 1
ATOM 705 N N . HIS A 1 94 ? 6.338 -9.624 10.192 1.00 91.19 94 HIS A N 1
ATOM 706 C CA . HIS A 1 94 ? 6.918 -10.927 9.865 1.00 91.19 94 HIS A CA 1
ATOM 707 C C . HIS A 1 94 ? 6.361 -11.491 8.560 1.00 91.19 94 HIS A C 1
ATOM 709 O O . HIS A 1 94 ? 7.075 -12.190 7.844 1.00 91.19 94 HIS A O 1
ATOM 715 N N . HIS A 1 95 ? 5.112 -11.157 8.241 1.00 92.69 95 HIS A N 1
ATOM 716 C CA . HIS A 1 95 ? 4.420 -11.609 7.033 1.00 92.69 95 HIS A CA 1
ATOM 717 C C . HIS A 1 95 ? 4.200 -10.472 6.026 1.00 92.69 95 HIS A C 1
ATOM 719 O O . HIS A 1 95 ? 3.249 -10.498 5.246 1.00 92.69 95 HIS A O 1
ATOM 725 N N . ALA A 1 96 ? 5.065 -9.455 6.047 1.00 94.75 96 ALA A N 1
ATOM 726 C CA . ALA A 1 96 ? 5.033 -8.388 5.060 1.00 94.75 96 ALA A CA 1
ATOM 727 C C . ALA A 1 96 ? 5.352 -8.933 3.656 1.00 94.75 96 ALA A C 1
ATOM 729 O O . ALA A 1 96 ? 6.237 -9.775 3.486 1.00 94.75 96 ALA A O 1
ATOM 730 N N . VAL A 1 97 ? 4.645 -8.444 2.635 1.00 96.88 97 VAL A N 1
ATOM 731 C CA . VAL A 1 97 ? 4.795 -8.918 1.251 1.00 96.88 97 VAL A CA 1
ATOM 732 C C . VAL A 1 97 ? 5.218 -7.772 0.350 1.00 96.88 97 VAL A C 1
ATOM 734 O O . VAL A 1 97 ? 4.463 -6.821 0.156 1.00 96.88 97 VAL A O 1
ATOM 737 N N . ILE A 1 98 ? 6.395 -7.893 -0.267 1.00 97.06 98 ILE A N 1
ATOM 738 C CA . ILE A 1 98 ? 6.803 -7.017 -1.368 1.00 97.06 98 ILE A CA 1
ATOM 739 C C . ILE A 1 98 ? 6.020 -7.425 -2.617 1.00 97.06 98 ILE A C 1
ATOM 741 O O . ILE A 1 98 ? 6.179 -8.535 -3.122 1.00 97.06 98 ILE A O 1
ATOM 745 N N . ILE A 1 99 ? 5.180 -6.525 -3.120 1.00 96.94 99 ILE A N 1
ATOM 746 C CA . ILE A 1 99 ? 4.312 -6.776 -4.284 1.00 96.94 99 ILE A CA 1
ATOM 747 C C . ILE A 1 99 ? 4.898 -6.243 -5.591 1.00 96.94 99 ILE A C 1
ATOM 749 O O . ILE A 1 99 ? 4.470 -6.635 -6.673 1.00 96.94 99 ILE A O 1
ATOM 753 N N . TYR A 1 100 ? 5.875 -5.344 -5.501 1.00 95.62 100 TYR A N 1
ATOM 754 C CA . TYR A 1 100 ? 6.574 -4.797 -6.653 1.00 95.62 100 TYR A CA 1
ATOM 755 C C . TYR A 1 100 ? 7.950 -4.289 -6.232 1.00 95.62 100 TYR A C 1
ATOM 757 O O . TYR A 1 100 ? 8.047 -3.526 -5.274 1.00 95.62 100 TYR A O 1
ATOM 765 N N . ASN A 1 101 ? 8.996 -4.718 -6.937 1.00 94.94 101 ASN A N 1
ATOM 766 C CA . ASN A 1 101 ? 10.368 -4.240 -6.780 1.00 94.94 101 ASN A CA 1
ATOM 767 C C . ASN A 1 101 ? 11.113 -4.451 -8.110 1.00 94.94 101 ASN A C 1
ATOM 769 O O . ASN A 1 101 ? 11.524 -5.576 -8.399 1.00 94.94 101 ASN A O 1
ATOM 773 N N . PRO A 1 102 ? 11.280 -3.407 -8.938 1.00 94.00 102 PRO A N 1
ATOM 774 C CA . PRO A 1 102 ? 11.959 -3.531 -10.223 1.00 94.00 102 PRO A CA 1
ATOM 775 C C . PRO A 1 102 ? 13.494 -3.499 -10.106 1.00 94.00 102 PRO A C 1
ATOM 777 O O . PRO A 1 102 ? 14.176 -3.427 -11.124 1.00 94.00 102 PRO A O 1
ATOM 780 N N . GLY A 1 103 ? 14.063 -3.498 -8.892 1.00 93.38 103 GLY A N 1
ATOM 781 C CA . GLY A 1 103 ? 15.512 -3.394 -8.672 1.00 93.38 103 GLY A CA 1
ATOM 782 C C . GLY A 1 103 ? 16.102 -2.026 -9.037 1.00 93.38 103 GLY A C 1
ATOM 783 O O . GLY A 1 103 ? 17.319 -1.886 -9.148 1.00 93.38 103 GLY A O 1
ATOM 784 N N . ARG A 1 104 ? 15.246 -1.018 -9.234 1.00 93.38 104 ARG A N 1
ATOM 785 C CA . ARG A 1 104 ? 15.593 0.368 -9.569 1.00 93.38 104 ARG A CA 1
ATOM 786 C C . ARG A 1 104 ? 14.588 1.339 -8.935 1.00 93.38 104 ARG A C 1
ATOM 788 O O . ARG A 1 104 ? 13.516 0.901 -8.519 1.00 93.38 104 ARG A O 1
ATOM 795 N N . PRO A 1 105 ? 14.872 2.654 -8.933 1.00 92.62 105 PRO A N 1
ATOM 796 C CA . PRO A 1 105 ? 13.883 3.658 -8.568 1.00 92.62 105 PRO A CA 1
ATOM 797 C C . PRO A 1 105 ? 12.608 3.562 -9.412 1.00 92.62 105 PRO A C 1
ATOM 799 O O . PRO A 1 105 ? 12.681 3.568 -10.64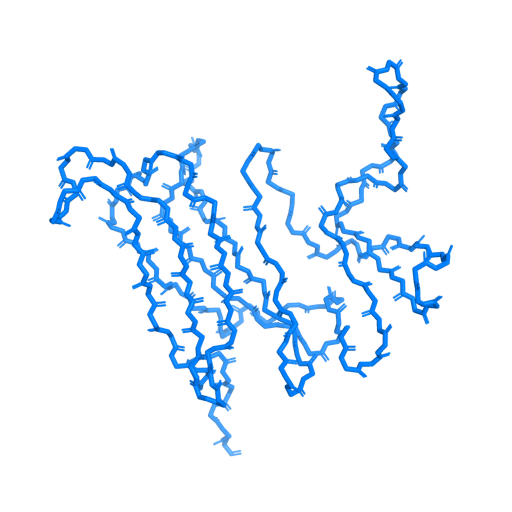3 1.00 92.62 105 PRO A O 1
ATOM 802 N N . ILE A 1 106 ? 11.454 3.539 -8.755 1.00 93.06 106 ILE A N 1
ATOM 803 C CA . ILE A 1 106 ? 10.126 3.620 -9.365 1.00 93.06 106 ILE A CA 1
ATOM 804 C C . ILE A 1 106 ? 9.830 5.093 -9.660 1.00 93.06 106 ILE A C 1
ATOM 806 O O . ILE A 1 106 ? 10.024 5.963 -8.806 1.00 93.06 106 ILE A O 1
ATOM 810 N N . LYS A 1 107 ? 9.412 5.412 -10.890 1.00 92.38 107 LYS A N 1
ATOM 811 C CA . LYS A 1 107 ? 9.220 6.807 -11.324 1.00 92.38 107 LYS A CA 1
ATOM 812 C C . LYS A 1 107 ? 7.748 7.204 -11.328 1.00 92.38 107 LYS A C 1
ATOM 814 O O . LYS A 1 107 ? 6.867 6.382 -11.536 1.00 92.38 107 LYS A O 1
ATOM 819 N N . GLY A 1 108 ? 7.490 8.498 -11.142 1.00 87.00 108 GLY A N 1
ATOM 820 C CA . GLY A 1 108 ? 6.135 9.062 -11.150 1.00 87.00 108 G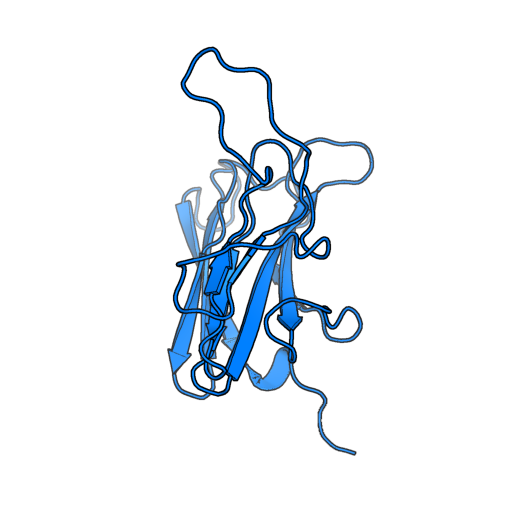LY A CA 1
ATOM 821 C C . GLY A 1 108 ? 5.481 9.210 -9.777 1.00 87.00 108 GLY A C 1
ATOM 822 O O . GLY A 1 108 ? 4.362 9.708 -9.727 1.00 87.00 108 GLY A O 1
ATOM 823 N N . ARG A 1 109 ? 6.195 8.854 -8.693 1.00 82.00 109 ARG A N 1
ATOM 824 C CA . ARG A 1 109 ? 5.689 8.767 -7.311 1.00 82.00 109 ARG A CA 1
ATOM 825 C C . ARG A 1 109 ? 4.493 7.827 -7.256 1.00 82.00 109 ARG A C 1
ATOM 827 O O . ARG A 1 109 ? 3.379 8.279 -7.421 1.00 82.00 109 ARG A O 1
ATOM 834 N N . GLY A 1 110 ? 4.676 6.520 -7.153 1.00 71.62 110 GLY A N 1
ATOM 835 C CA . GLY A 1 110 ? 3.681 5.555 -7.632 1.00 71.62 110 GLY A CA 1
ATOM 836 C C . GLY A 1 110 ? 2.309 5.548 -6.958 1.00 71.62 110 GLY A C 1
ATOM 837 O O . GLY A 1 110 ? 1.413 4.937 -7.531 1.00 71.62 110 GLY A O 1
ATOM 838 N N . TRP A 1 111 ? 2.108 6.229 -5.818 1.00 86.31 111 TRP A N 1
ATOM 839 C CA . TRP A 1 111 ? 0.820 6.360 -5.104 1.00 86.31 111 TRP A CA 1
ATOM 840 C C . TRP A 1 111 ? 0.025 5.046 -5.075 1.00 86.31 111 TRP A C 1
ATOM 842 O O . TRP A 1 111 ? -1.049 4.965 -5.682 1.00 86.31 111 TRP A O 1
ATOM 852 N N . PRO A 1 112 ? 0.535 4.000 -4.403 1.00 92.81 112 PRO A N 1
ATOM 853 C CA . PRO A 1 112 ? -0.113 2.705 -4.458 1.00 92.81 112 PRO A CA 1
ATOM 854 C C . PRO A 1 112 ? -1.523 2.783 -3.853 1.00 92.81 112 PRO A C 1
ATOM 856 O O . PRO A 1 112 ? -1.746 3.476 -2.854 1.00 92.81 112 PRO A O 1
ATOM 859 N N . ARG A 1 113 ? -2.487 2.094 -4.469 1.00 95.25 113 ARG A N 1
ATOM 860 C CA . ARG A 1 113 ? -3.865 1.952 -3.968 1.00 95.25 113 ARG A CA 1
ATOM 861 C C . ARG A 1 113 ? -4.296 0.504 -4.046 1.00 95.25 113 ARG A C 1
ATOM 863 O O . ARG A 1 113 ? -4.190 -0.109 -5.108 1.00 95.25 113 ARG A O 1
ATOM 870 N N . THR A 1 114 ? -4.801 -0.022 -2.940 1.00 97.31 114 THR A N 1
ATOM 871 C CA . THR A 1 114 ? -5.147 -1.431 -2.791 1.00 97.31 114 THR A CA 1
ATOM 872 C C . THR A 1 114 ? -6.645 -1.604 -2.578 1.00 97.31 114 THR A C 1
ATOM 874 O O . THR A 1 114 ? -7.306 -0.845 -1.871 1.00 97.31 114 THR A O 1
ATOM 877 N N . VAL A 1 115 ? -7.196 -2.645 -3.194 1.00 97.25 115 VAL A N 1
ATOM 878 C CA . VAL A 1 115 ? -8.583 -3.076 -3.025 1.00 97.25 115 VAL A CA 1
ATOM 879 C C . VAL A 1 115 ? -8.633 -4.586 -2.832 1.00 97.25 115 VAL A C 1
ATOM 881 O O . VAL A 1 115 ? -7.842 -5.328 -3.413 1.00 97.25 115 VAL A O 1
ATOM 884 N N . GLN A 1 116 ? -9.587 -5.062 -2.037 1.00 97.44 116 GLN A N 1
ATOM 885 C CA . GLN A 1 116 ? -9.939 -6.477 -2.020 1.00 97.44 116 GLN A CA 1
ATOM 886 C C . GLN A 1 116 ? -10.885 -6.770 -3.188 1.00 97.44 116 GLN A C 1
ATOM 888 O O . GLN A 1 116 ? -12.034 -6.333 -3.180 1.00 97.44 116 GLN A O 1
ATOM 893 N N . ILE A 1 117 ? -10.392 -7.490 -4.196 1.00 97.69 117 ILE A N 1
ATOM 894 C CA . ILE A 1 117 ? -11.157 -7.836 -5.404 1.00 97.69 117 ILE A CA 1
ATOM 895 C C . ILE A 1 117 ? -12.227 -8.874 -5.055 1.00 97.69 117 ILE A C 1
ATOM 897 O O . ILE A 1 117 ? -13.395 -8.733 -5.411 1.00 97.69 117 ILE A O 1
ATOM 901 N N . ASP A 1 118 ? -11.819 -9.915 -4.333 1.00 96.31 118 ASP A N 1
ATOM 902 C CA . ASP A 1 118 ? -12.655 -11.041 -3.932 1.00 96.31 118 ASP A CA 1
ATOM 903 C C . ASP A 1 118 ? -12.161 -11.635 -2.599 1.00 96.31 118 ASP A C 1
ATOM 905 O O . ASP A 1 118 ? -11.292 -11.078 -1.927 1.00 96.31 118 ASP A O 1
ATOM 909 N N . GLU A 1 119 ? -12.732 -12.766 -2.185 1.00 94.62 119 GLU A N 1
ATOM 910 C CA . GLU A 1 119 ? -12.407 -13.411 -0.906 1.00 94.62 119 GLU A CA 1
ATOM 911 C C . GLU A 1 119 ? -10.954 -13.906 -0.808 1.00 94.62 119 GLU A C 1
ATOM 913 O O . GLU A 1 119 ? -10.479 -14.198 0.287 1.00 94.62 119 GLU A O 1
ATOM 918 N N . LYS A 1 120 ? -10.235 -14.007 -1.931 1.00 96.00 120 LYS A N 1
ATOM 919 C CA . LYS A 1 120 ? -8.880 -14.569 -2.007 1.00 96.00 120 LYS A CA 1
ATOM 920 C C . LYS A 1 120 ? -7.847 -13.604 -2.575 1.00 96.00 120 LYS A C 1
ATOM 922 O O . LYS A 1 120 ? -6.662 -13.919 -2.502 1.00 96.00 120 LYS A O 1
ATOM 927 N N . THR A 1 121 ? -8.253 -12.465 -3.125 1.00 97.25 121 THR A N 1
ATOM 928 C CA . THR A 1 121 ? -7.371 -11.644 -3.961 1.00 97.25 121 THR A CA 1
ATOM 929 C C . THR A 1 121 ? -7.406 -10.176 -3.560 1.00 97.25 121 THR A C 1
ATOM 931 O O . THR A 1 121 ? -8.463 -9.540 -3.533 1.00 97.25 121 THR A O 1
ATOM 934 N N . LEU A 1 122 ? -6.220 -9.617 -3.322 1.00 98.25 122 LEU A N 1
ATOM 935 C CA . LEU A 1 122 ? -5.976 -8.180 -3.292 1.00 98.25 122 LEU A CA 1
ATOM 936 C C . LEU A 1 122 ? -5.483 -7.716 -4.663 1.00 98.25 122 LEU A C 1
ATOM 938 O O . LEU A 1 122 ? -4.752 -8.431 -5.349 1.00 98.25 122 LEU A O 1
ATOM 942 N N . GLY A 1 123 ? -5.879 -6.516 -5.059 1.00 98.31 123 GLY A N 1
ATOM 943 C CA . GLY A 1 123 ? -5.362 -5.825 -6.230 1.00 98.31 123 GLY A CA 1
ATOM 944 C C . GLY A 1 123 ? -4.737 -4.509 -5.816 1.00 98.31 123 GLY A C 1
ATOM 945 O O . GLY A 1 123 ? -5.396 -3.735 -5.126 1.00 98.31 123 GLY A O 1
ATOM 946 N N . THR A 1 124 ? -3.512 -4.243 -6.256 1.00 98.19 124 THR A N 1
ATOM 947 C CA . THR A 1 124 ? -2.832 -2.970 -6.011 1.00 98.19 124 THR A CA 1
ATOM 948 C C . THR A 1 124 ? -2.484 -2.307 -7.332 1.00 98.19 124 THR A C 1
ATOM 950 O O . THR A 1 124 ? -1.806 -2.907 -8.167 1.00 98.19 124 THR A O 1
ATOM 953 N N . LEU A 1 125 ? -2.941 -1.068 -7.510 1.00 96.25 125 LEU A N 1
ATOM 954 C CA . LEU A 1 125 ? -2.545 -0.207 -8.622 1.00 96.25 125 LEU A CA 1
ATOM 955 C C . LEU A 1 125 ? -1.457 0.771 -8.183 1.00 96.25 125 LEU A C 1
ATOM 957 O O . LEU A 1 125 ? -1.472 1.228 -7.042 1.00 96.25 125 LEU A O 1
ATOM 961 N N . PHE A 1 126 ? -0.543 1.102 -9.088 1.00 95.25 126 PHE A N 1
ATOM 962 C CA . PHE A 1 126 ? 0.505 2.106 -8.881 1.00 95.25 126 PHE A CA 1
ATOM 963 C C . PHE A 1 126 ? 1.046 2.604 -10.227 1.00 95.25 126 PHE A C 1
ATOM 965 O O . PHE A 1 126 ? 0.874 1.942 -11.254 1.00 95.25 126 PHE A O 1
ATOM 972 N N . TYR A 1 127 ? 1.720 3.753 -10.231 1.00 93.50 127 TYR A N 1
ATOM 973 C CA . TYR A 1 127 ? 2.484 4.218 -11.392 1.00 93.50 127 TYR A CA 1
ATOM 974 C C . TYR A 1 127 ? 3.915 3.679 -11.379 1.00 93.50 127 TYR A C 1
ATOM 976 O O . TYR A 1 127 ? 4.563 3.648 -10.335 1.00 93.50 127 TYR A O 1
ATOM 984 N N . ASP A 1 128 ? 4.432 3.353 -12.559 1.00 95.25 128 ASP A N 1
ATOM 985 C CA . ASP A 1 128 ? 5.870 3.336 -12.817 1.00 95.25 128 ASP A CA 1
ATOM 986 C C . ASP A 1 128 ? 6.122 3.991 -14.173 1.00 95.25 128 ASP A C 1
ATOM 988 O O . ASP A 1 128 ? 5.873 3.416 -15.231 1.00 95.25 128 ASP A O 1
ATOM 992 N N . LEU A 1 129 ? 6.544 5.250 -14.131 1.00 95.38 129 LEU A N 1
ATOM 993 C CA . LEU A 1 129 ? 6.699 6.102 -15.308 1.00 95.38 129 LEU A CA 1
ATOM 994 C C . LEU A 1 129 ? 8.130 6.100 -15.857 1.00 95.38 129 LEU A C 1
ATOM 996 O O . LEU A 1 129 ? 8.517 7.029 -16.567 1.00 95.38 129 LEU A O 1
ATOM 1000 N N . ASP A 1 130 ? 8.944 5.105 -15.502 1.00 95.38 130 ASP A N 1
ATOM 1001 C CA . ASP A 1 130 ? 10.299 5.007 -16.032 1.00 95.38 130 ASP A CA 1
ATOM 1002 C C . ASP A 1 130 ? 10.232 4.667 -17.529 1.00 95.38 130 ASP A C 1
ATOM 1004 O O . ASP A 1 130 ? 9.550 3.710 -17.908 1.00 95.38 130 ASP A O 1
ATOM 1008 N N . PRO A 1 131 ? 10.921 5.420 -18.405 1.00 95.75 131 PRO A N 1
ATOM 1009 C CA . PRO A 1 131 ? 10.883 5.170 -19.844 1.00 95.75 131 PRO A CA 1
ATOM 1010 C C . PRO A 1 131 ? 11.442 3.793 -20.229 1.00 95.75 131 PRO A C 1
ATOM 1012 O O . PRO A 1 131 ? 11.097 3.281 -21.291 1.00 95.75 131 PRO A O 1
ATOM 1015 N N . ASN A 1 132 ? 12.273 3.186 -19.375 1.00 94.31 132 ASN A N 1
ATOM 1016 C CA . ASN A 1 132 ? 12.848 1.858 -19.577 1.00 94.31 132 ASN A CA 1
ATOM 1017 C C . ASN A 1 132 ? 12.058 0.754 -18.862 1.00 94.31 132 ASN A C 1
ATOM 1019 O O . ASN A 1 132 ? 12.521 -0.386 -18.790 1.00 94.31 132 ASN A O 1
ATOM 1023 N N . GLN A 1 133 ? 10.890 1.067 -18.295 1.00 94.00 133 GLN A N 1
ATOM 1024 C CA . GLN A 1 133 ? 10.045 0.058 -17.678 1.00 94.00 133 GLN A CA 1
ATOM 1025 C C . GLN A 1 133 ? 9.617 -0.993 -18.707 1.00 94.00 133 GLN A C 1
ATOM 1027 O O . GLN A 1 133 ? 9.261 -0.676 -19.843 1.00 94.00 133 GLN A O 1
ATOM 1032 N N . THR A 1 134 ? 9.629 -2.267 -18.308 1.00 89.19 134 THR A N 1
ATOM 1033 C CA . THR A 1 134 ? 9.182 -3.353 -19.193 1.00 89.19 134 THR A CA 1
ATOM 1034 C C . THR A 1 134 ? 7.700 -3.174 -19.522 1.00 89.19 134 THR A C 1
ATOM 1036 O O . THR A 1 134 ? 6.873 -3.073 -18.621 1.00 89.19 134 THR A O 1
ATOM 1039 N N . GLY A 1 135 ? 7.364 -3.137 -20.815 1.00 90.94 135 GLY A N 1
ATOM 1040 C CA . GLY A 1 135 ? 6.012 -2.804 -21.283 1.00 90.94 135 GLY A CA 1
ATOM 1041 C C . GLY A 1 135 ? 5.730 -1.298 -21.394 1.00 90.94 135 GLY A C 1
ATOM 1042 O O . GLY A 1 135 ? 4.634 -0.925 -21.803 1.00 90.94 135 GLY A O 1
ATOM 1043 N N . GLY A 1 136 ? 6.721 -0.451 -21.103 1.00 95.06 136 GLY A N 1
ATOM 1044 C CA . GLY A 1 136 ? 6.635 1.006 -21.154 1.00 95.06 136 GLY A CA 1
ATOM 1045 C C . GLY A 1 136 ? 6.175 1.646 -19.837 1.00 95.06 136 GLY A C 1
ATOM 1046 O O . GLY A 1 136 ? 5.714 0.951 -18.930 1.00 95.06 136 GLY A O 1
ATOM 1047 N N . PRO A 1 137 ? 6.305 2.979 -19.715 1.00 96.94 137 PRO A N 1
ATOM 1048 C CA . PRO A 1 137 ? 5.822 3.724 -18.557 1.00 96.94 137 PRO A CA 1
ATOM 1049 C C . PRO A 1 137 ? 4.290 3.689 -18.480 1.00 96.94 137 PRO A C 1
ATOM 1051 O O . PRO A 1 137 ? 3.611 3.868 -19.494 1.00 96.94 137 PRO A O 1
ATOM 1054 N N . GLY A 1 138 ? 3.722 3.521 -17.284 1.00 95.50 138 GLY A N 1
ATOM 1055 C CA . GLY A 1 138 ? 2.265 3.473 -17.148 1.00 95.50 138 GLY A CA 1
ATOM 1056 C C . GLY A 1 138 ? 1.724 3.217 -15.745 1.00 95.50 138 GLY A C 1
ATOM 1057 O O . GLY A 1 138 ? 2.418 3.373 -14.739 1.00 95.50 138 GLY A O 1
ATOM 1058 N N . VAL A 1 139 ? 0.443 2.843 -15.710 1.00 95.44 139 VAL A N 1
ATOM 1059 C CA . VAL A 1 139 ? -0.251 2.337 -14.520 1.00 95.44 139 VAL A CA 1
ATOM 1060 C C . VAL A 1 139 ? -0.190 0.821 -14.543 1.00 95.44 139 VAL A C 1
ATOM 1062 O O . VAL A 1 139 ? -0.608 0.189 -15.514 1.00 95.44 139 VAL A O 1
ATOM 1065 N N . PHE A 1 140 ? 0.286 0.245 -13.453 1.00 95.25 140 PHE A N 1
ATOM 1066 C CA . PHE A 1 140 ? 0.391 -1.191 -13.266 1.00 95.25 140 PHE A CA 1
ATOM 1067 C C . PHE A 1 140 ? -0.667 -1.661 -12.282 1.00 95.25 140 PHE A C 1
ATOM 1069 O O . PHE A 1 140 ? -1.115 -0.906 -11.421 1.00 95.25 140 PHE A O 1
ATOM 1076 N N . PHE A 1 141 ? -1.056 -2.925 -12.417 1.00 96.38 141 PHE A N 1
ATOM 1077 C CA . PHE A 1 141 ? -1.971 -3.589 -11.504 1.00 96.38 141 PHE A CA 1
ATOM 1078 C C . PHE A 1 141 ? -1.411 -4.959 -11.141 1.00 96.38 141 PHE A C 1
ATOM 1080 O O . PHE A 1 141 ? -1.258 -5.821 -12.009 1.00 96.38 141 PHE A O 1
ATOM 1087 N N . VAL A 1 142 ? -1.117 -5.165 -9.861 1.00 97.00 142 VAL A N 1
ATOM 1088 C CA . VAL A 1 142 ? -0.620 -6.440 -9.334 1.00 97.00 142 VAL A CA 1
ATOM 1089 C C . VAL A 1 142 ? -1.724 -7.113 -8.531 1.00 97.00 142 VAL A C 1
ATOM 1091 O O . VAL A 1 142 ? -2.407 -6.471 -7.735 1.00 97.00 142 VAL A O 1
ATOM 1094 N N . ARG A 1 143 ? -1.901 -8.420 -8.749 1.00 98.25 143 ARG A N 1
ATOM 1095 C CA . ARG A 1 143 ? -2.791 -9.267 -7.950 1.00 98.25 143 ARG A CA 1
ATOM 1096 C C . ARG A 1 143 ? -1.973 -10.031 -6.920 1.00 98.25 143 ARG A C 1
ATOM 1098 O O . ARG A 1 143 ? -1.070 -10.775 -7.295 1.00 98.25 143 ARG A O 1
ATOM 1105 N N . THR A 1 144 ? -2.344 -9.903 -5.655 1.00 97.94 144 THR A N 1
ATOM 1106 C CA . THR A 1 144 ? -1.691 -10.585 -4.535 1.00 97.94 144 THR A CA 1
ATOM 1107 C C . THR A 1 144 ? -2.694 -11.520 -3.864 1.00 97.94 144 THR A C 1
ATOM 1109 O O . THR A 1 144 ? -3.758 -11.059 -3.440 1.00 97.94 144 THR A O 1
ATOM 1112 N N . PRO A 1 145 ? -2.400 -12.827 -3.745 1.00 96.88 145 PRO A N 1
ATOM 1113 C CA . PRO A 1 145 ? -3.228 -13.730 -2.957 1.00 96.88 145 PRO A CA 1
ATOM 1114 C C . PRO A 1 145 ? -3.295 -13.252 -1.506 1.00 96.88 145 PRO A C 1
ATOM 1116 O O . PRO A 1 145 ? -2.262 -13.005 -0.888 1.00 96.88 145 PRO A O 1
ATOM 1119 N N . LEU A 1 146 ? -4.494 -13.162 -0.932 1.00 94.44 146 LEU A N 1
ATOM 1120 C CA . LEU A 1 146 ? -4.680 -12.753 0.461 1.00 94.44 146 LEU A CA 1
ATOM 1121 C C . LEU A 1 146 ? -3.957 -13.704 1.429 1.00 94.44 146 LEU A C 1
ATOM 1123 O O . LEU A 1 146 ? -3.450 -13.271 2.459 1.00 94.44 146 LEU A O 1
ATOM 1127 N N . SER A 1 147 ? -3.836 -14.981 1.056 1.00 94.06 147 SER A N 1
ATOM 1128 C CA . SER A 1 147 ? -3.080 -15.985 1.808 1.00 94.06 147 SER A CA 1
ATOM 1129 C C . SER A 1 147 ? -1.584 -15.678 1.923 1.00 94.06 147 SER A C 1
ATOM 1131 O O . SER A 1 147 ? -0.939 -16.227 2.804 1.00 94.06 147 SER A O 1
ATOM 1133 N N . ALA A 1 148 ? -1.019 -14.814 1.070 1.00 93.31 148 ALA A N 1
ATOM 1134 C CA . ALA A 1 148 ? 0.382 -14.401 1.179 1.00 93.31 148 ALA A CA 1
ATOM 1135 C C . ALA A 1 148 ? 0.647 -13.532 2.422 1.00 93.31 148 ALA A C 1
ATOM 1137 O O . ALA A 1 148 ? 1.778 -13.473 2.886 1.00 93.31 148 ALA A O 1
ATOM 1138 N N . LEU A 1 149 ? -0.393 -12.879 2.957 1.00 90.00 149 LEU A N 1
ATOM 1139 C CA . LEU A 1 149 ? -0.338 -12.043 4.164 1.00 90.00 149 LEU A CA 1
ATOM 1140 C C . LEU A 1 149 ? -0.761 -12.795 5.432 1.00 90.00 149 LEU A C 1
ATOM 1142 O O . LEU A 1 149 ? -0.832 -12.202 6.505 1.00 90.00 149 LEU A O 1
ATOM 1146 N N . GLN A 1 150 ? -1.129 -14.069 5.309 1.00 81.75 150 GLN A N 1
ATOM 1147 C CA . GLN A 1 150 ? -1.652 -14.863 6.411 1.00 81.75 150 GLN A CA 1
ATOM 1148 C C . GLN A 1 150 ? -0.601 -15.861 6.876 1.00 81.75 150 GLN A C 1
ATOM 1150 O O . GLN A 1 150 ? 0.120 -16.456 6.077 1.00 81.75 150 GLN A O 1
ATOM 1155 N N . THR A 1 151 ? -0.567 -16.108 8.181 1.00 64.75 151 THR A N 1
ATOM 1156 C CA . THR A 1 151 ? 0.147 -17.256 8.727 1.00 64.75 151 THR A CA 1
ATOM 1157 C C . THR A 1 151 ? -0.525 -18.514 8.178 1.00 64.75 151 THR A C 1
ATOM 1159 O O . THR A 1 151 ? -1.703 -18.759 8.446 1.00 64.75 151 THR A O 1
ATOM 1162 N N . THR A 1 152 ? 0.185 -19.334 7.401 1.00 50.66 152 THR A N 1
ATOM 1163 C CA . THR A 1 152 ? -0.257 -20.717 7.187 1.00 50.66 152 THR A CA 1
ATOM 1164 C C . THR A 1 152 ? -0.341 -21.363 8.561 1.00 50.66 152 THR A C 1
ATOM 1166 O O . THR A 1 152 ? 0.684 -21.470 9.237 1.00 50.66 152 THR A O 1
ATOM 1169 N N . GLY A 1 153 ? -1.552 -21.724 8.991 1.00 44.78 153 GLY A N 1
ATOM 1170 C CA . GLY A 1 153 ? -1.763 -22.421 10.254 1.00 44.78 153 GLY A CA 1
ATOM 1171 C C . GLY A 1 153 ? -0.804 -23.605 10.358 1.00 44.78 153 GLY A C 1
ATOM 1172 O O . GLY A 1 153 ? -0.717 -24.415 9.434 1.00 44.78 153 GLY A O 1
ATOM 1173 N N . ARG A 1 154 ? -0.048 -23.649 11.452 1.00 32.66 154 ARG A N 1
ATOM 1174 C CA . ARG A 1 154 ? 0.526 -24.893 11.958 1.00 32.66 154 ARG A CA 1
ATOM 1175 C C . ARG A 1 154 ? -0.472 -25.524 12.908 1.00 32.66 154 ARG A C 1
ATOM 1177 O O . ARG A 1 154 ? -1.100 -24.748 13.663 1.00 32.66 154 ARG A O 1
#

Secondary structure (DSSP, 8-state):
-TTS-EEE--SBSSPPPTTSPP--B-S-EEESSTTSS-EE---S---SSS--EEEE-TTS-EEEEEEEEPTTSSSEEEEEEEEESSTTSS--STT-EEEE--SSPBSS----EEEE-SSSEEEEEEEE--TTSTT-SEEEEEEEEGGGGS----

Foldseek 3Di:
DVLLKDKDCDQALDDDDPPDDTHDGARIWMDNPNPPDIDGLNQHDDDPPFDWEWEQDPVGKIKIWDFDDDDVDNFTFWIKIWIDNPNRSYTDPPLIDTQDGPVDGFPDSFNWYWDDPDPFKIKIKTWRQPQPPVVGGDIDITIDTPCSNDPPDD

pLDDT: mean 87.08, std 12.53, range [32.66, 98.31]